Protein AF-A0A5K1C9B0-F1 (afdb_monomer_lite)

Secondary structure (DSSP, 8-state):
--SSSHHHHHHHHHHHTHHHHTT-EEEEEPPSS--HHHHHHHHHHHHHS--TT--SHHHHHHHHHHHHHTS--EEEEET-----TTHHHHHHHHTTS-TT-EEEE--S-HHHHHHHTSPP-PPPP-----

Sequence (130 aa):
QGGIGKTTLAKMVFNEVKEQFGNRRWWVCVSEKPNRMGLMKKIWKESVRELKGTTSLSDLCTRLRSKLSKSKFLLVLDDLCELDGWWGDLAAILLGGAKESKIFITNRKVEVSQAIGAKIHKLPQSLSMK

pLDDT: mean 86.56, std 11.29, range [39.69, 97.38]

InterPro domains:
  IPR002182 NB-ARC [PF00931] (2-123)
  IPR027417 P-loop containing nucleoside triphosphate hydrolase [G3DSA:3.40.50.300] (1-124)
  IPR027417 P-loop containing nucleoside triphosphate hydrolase [SSF52540] (2-119)

Structure (mmCIF, N/CA/C/O backbone):
data_AF-A0A5K1C9B0-F1
#
_entry.id   AF-A0A5K1C9B0-F1
#
loop_
_atom_site.group_PDB
_atom_site.id
_atom_site.type_symbol
_atom_site.label_atom_id
_atom_site.label_alt_id
_atom_site.label_comp_id
_atom_site.label_asym_id
_atom_site.label_entity_id
_atom_site.label_seq_id
_atom_site.pdbx_PDB_ins_code
_atom_site.Cartn_x
_atom_site.Cartn_y
_atom_site.Cartn_z
_atom_site.occupancy
_atom_site.B_iso_or_equiv
_atom_site.auth_seq_id
_atom_site.auth_comp_id
_atom_site.auth_asym_id
_atom_site.auth_atom_id
_atom_site.pdbx_PDB_model_num
ATOM 1 N N . GLN A 1 1 ? 4.243 -0.233 -19.863 1.00 65.00 1 GLN A N 1
ATOM 2 C CA . GLN A 1 1 ? 4.615 1.020 -20.575 1.00 65.00 1 GLN A CA 1
ATOM 3 C C . GLN A 1 1 ? 4.290 2.264 -19.742 1.00 65.00 1 GLN A C 1
ATOM 5 O O . GLN A 1 1 ? 3.293 2.258 -19.017 1.00 65.00 1 GLN A O 1
ATOM 10 N N . GLY A 1 2 ? 5.139 3.297 -19.793 1.00 78.12 2 GLY A N 1
ATOM 11 C CA . GLY A 1 2 ? 4.904 4.611 -19.165 1.00 78.12 2 GLY A CA 1
ATOM 12 C C . GLY A 1 2 ? 3.972 5.505 -19.998 1.00 78.12 2 GLY A C 1
ATOM 13 O O . GLY A 1 2 ? 3.587 5.120 -21.094 1.00 78.12 2 GLY A O 1
ATOM 14 N N . GLY A 1 3 ? 3.563 6.662 -19.474 1.00 81.62 3 GLY A N 1
ATOM 15 C CA . GLY A 1 3 ? 2.878 7.711 -20.256 1.00 81.62 3 GLY A CA 1
ATOM 16 C C . GLY A 1 3 ? 1.390 7.512 -20.587 1.00 81.62 3 GLY A C 1
ATOM 17 O O . GLY A 1 3 ? 0.711 8.482 -20.878 1.00 81.62 3 GLY A O 1
ATOM 18 N N . ILE A 1 4 ? 0.831 6.306 -20.456 1.00 87.38 4 ILE A N 1
ATOM 19 C CA . ILE A 1 4 ? -0.569 6.000 -20.845 1.00 87.38 4 ILE A CA 1
ATOM 20 C C . ILE A 1 4 ? -1.662 6.489 -19.860 1.00 87.38 4 ILE A C 1
ATOM 22 O O . ILE A 1 4 ? -2.782 5.992 -19.880 1.00 87.38 4 ILE A O 1
ATOM 26 N N . GLY A 1 5 ? -1.338 7.379 -18.916 1.00 91.25 5 GLY A N 1
ATOM 27 C CA . GLY A 1 5 ? -2.335 7.972 -18.006 1.00 91.25 5 GLY A CA 1
ATOM 28 C C . GLY A 1 5 ? -2.773 7.145 -16.782 1.00 91.25 5 GLY A C 1
ATOM 29 O O . GLY A 1 5 ? -3.723 7.533 -16.112 1.00 91.25 5 GLY A O 1
ATOM 30 N N . LYS A 1 6 ? -2.085 6.050 -16.415 1.00 93.38 6 LYS A N 1
ATOM 31 C CA . LYS A 1 6 ? -2.425 5.233 -15.218 1.00 93.38 6 LYS A CA 1
ATOM 32 C C . LYS A 1 6 ? -2.503 6.045 -13.921 1.00 93.38 6 LYS A C 1
ATOM 34 O O . LYS A 1 6 ? -3.486 5.951 -13.195 1.00 93.38 6 LYS A O 1
ATOM 39 N N . THR A 1 7 ? -1.476 6.849 -13.648 1.00 93.75 7 THR A N 1
ATOM 40 C CA . THR A 1 7 ? -1.425 7.729 -12.473 1.00 93.75 7 THR A CA 1
ATOM 41 C C . THR A 1 7 ? -2.532 8.780 -12.524 1.00 93.75 7 THR A C 1
ATOM 43 O O . THR A 1 7 ? -3.138 9.082 -11.500 1.00 93.75 7 THR A O 1
ATOM 46 N N . THR A 1 8 ? -2.853 9.302 -13.712 1.00 95.06 8 THR A N 1
ATOM 47 C CA . THR A 1 8 ? -3.968 10.239 -13.906 1.00 95.06 8 THR A CA 1
ATOM 48 C C . THR A 1 8 ? -5.302 9.591 -13.546 1.00 95.06 8 THR A C 1
ATOM 50 O O . THR A 1 8 ? -6.043 10.148 -12.741 1.00 95.06 8 THR A O 1
ATOM 53 N N . LEU A 1 9 ? -5.572 8.385 -14.052 1.00 94.88 9 LEU A N 1
ATOM 54 C CA . LEU A 1 9 ? -6.784 7.641 -13.715 1.00 94.88 9 LEU A CA 1
ATOM 55 C C . LEU A 1 9 ? -6.865 7.338 -12.214 1.00 94.88 9 LEU A C 1
ATOM 57 O O . LEU A 1 9 ? -7.902 7.551 -11.594 1.00 94.88 9 LEU A O 1
ATOM 61 N N . ALA A 1 10 ? -5.764 6.893 -11.606 1.00 95.81 10 ALA A N 1
ATOM 62 C CA . ALA A 1 10 ? -5.731 6.640 -10.171 1.00 95.81 10 ALA A CA 1
ATOM 63 C C . ALA A 1 10 ? -6.022 7.919 -9.361 1.00 95.81 10 ALA A C 1
ATOM 65 O O . ALA A 1 10 ? -6.768 7.853 -8.386 1.00 95.81 10 ALA A O 1
ATOM 66 N N . LYS A 1 11 ? -5.511 9.091 -9.777 1.00 97.12 11 LYS A N 1
ATOM 67 C CA . LYS A 1 11 ? -5.799 10.388 -9.131 1.00 97.12 11 LYS A CA 1
ATOM 68 C C . LYS A 1 11 ? -7.277 10.757 -9.237 1.00 97.12 11 LYS A C 1
ATOM 70 O O . LYS A 1 11 ? -7.845 11.229 -8.256 1.00 97.12 11 LYS A O 1
ATOM 75 N N . MET A 1 12 ? -7.892 10.523 -10.397 1.00 96.94 12 MET A N 1
ATOM 76 C CA . MET A 1 12 ? -9.329 10.732 -10.598 1.00 96.94 12 MET A CA 1
ATOM 77 C C . MET A 1 12 ? -10.139 9.866 -9.629 1.00 96.94 12 MET A C 1
ATOM 79 O O . MET A 1 12 ? -10.885 10.416 -8.823 1.00 96.94 12 MET A O 1
ATOM 83 N N . VAL A 1 13 ? -9.890 8.550 -9.611 1.00 95.62 13 VAL A N 1
ATOM 84 C CA . VAL A 1 13 ? -10.549 7.609 -8.685 1.00 95.62 13 VAL A CA 1
ATOM 85 C C . VAL A 1 13 ? -10.350 8.038 -7.237 1.00 95.62 13 VAL A C 1
ATOM 87 O O . VAL A 1 13 ? -11.306 8.082 -6.469 1.00 95.62 13 VAL A O 1
ATOM 90 N N . PHE A 1 14 ? -9.118 8.381 -6.854 1.00 97.06 14 PHE A N 1
ATOM 91 C CA . PHE A 1 14 ? -8.804 8.811 -5.498 1.00 97.06 14 PHE A CA 1
ATOM 92 C C . PHE A 1 14 ? -9.661 10.003 -5.079 1.00 97.06 14 PHE A C 1
ATOM 94 O O . PHE A 1 14 ? -10.192 9.991 -3.971 1.00 97.06 14 PHE A O 1
ATOM 101 N N . ASN A 1 15 ? -9.818 11.005 -5.946 1.00 97.25 15 ASN A N 1
ATOM 102 C CA . ASN A 1 15 ? -10.611 12.201 -5.669 1.00 97.25 15 ASN A CA 1
ATOM 103 C C . ASN A 1 15 ? -12.119 11.932 -5.660 1.00 97.25 15 ASN A C 1
ATOM 105 O O . ASN A 1 15 ? -12.804 12.419 -4.765 1.00 97.25 15 ASN A O 1
ATOM 109 N N . GLU A 1 16 ? -12.620 11.145 -6.607 1.00 97.38 16 GLU A N 1
ATOM 110 C CA . GLU A 1 16 ? -14.046 10.836 -6.752 1.00 97.38 16 GLU A CA 1
ATOM 111 C C . GLU A 1 16 ? -14.604 10.097 -5.529 1.00 97.38 16 GLU A C 1
ATOM 113 O O . GLU A 1 16 ? -15.688 10.396 -5.039 1.00 97.38 16 GLU A O 1
ATOM 118 N N . VAL A 1 17 ? -13.815 9.197 -4.939 1.00 96.88 17 VAL A N 1
ATOM 119 C CA . VAL A 1 17 ? -14.232 8.413 -3.766 1.00 96.88 17 VAL A CA 1
ATOM 120 C C . VAL A 1 17 ? -13.974 9.126 -2.430 1.00 96.88 17 VAL A C 1
ATOM 122 O O . VAL A 1 17 ? -13.970 8.493 -1.367 1.00 96.88 17 VAL A O 1
ATOM 125 N N . LYS A 1 18 ? -13.745 10.448 -2.449 1.00 96.62 18 LYS A N 1
ATOM 126 C CA . LYS A 1 18 ? -13.484 11.248 -1.243 1.00 96.62 18 LYS A CA 1
ATOM 127 C C . LYS A 1 18 ? -14.606 11.141 -0.219 1.00 96.62 18 LYS A C 1
ATOM 129 O O . LYS A 1 18 ? -14.302 10.884 0.941 1.00 96.62 18 LYS A O 1
ATOM 134 N N . GLU A 1 19 ? -15.861 11.254 -0.635 1.00 96.50 19 GLU A N 1
ATOM 135 C CA . GLU A 1 19 ? -17.009 11.132 0.275 1.00 96.50 19 GLU A CA 1
ATOM 136 C C . GLU A 1 19 ? -17.140 9.712 0.849 1.00 96.50 19 GLU A C 1
ATOM 138 O O . GLU A 1 19 ? -17.485 9.522 2.012 1.00 96.50 19 GLU A O 1
ATOM 143 N N . GLN A 1 20 ? -16.770 8.688 0.072 1.00 96.19 20 GLN A N 1
ATOM 144 C CA . GLN A 1 20 ? -16.889 7.293 0.497 1.00 96.19 20 GLN A CA 1
ATOM 145 C C . GLN A 1 20 ? -15.839 6.881 1.543 1.00 96.19 20 GLN A C 1
ATOM 147 O O . GLN A 1 20 ? -16.135 6.041 2.398 1.00 96.19 20 GLN A O 1
ATOM 152 N N . PHE A 1 21 ? -14.608 7.391 1.458 1.00 95.06 21 PHE A N 1
ATOM 153 C CA . PHE A 1 21 ? -13.483 6.965 2.310 1.00 95.06 21 PHE A CA 1
ATOM 154 C C . PHE A 1 21 ? -12.941 8.076 3.227 1.00 95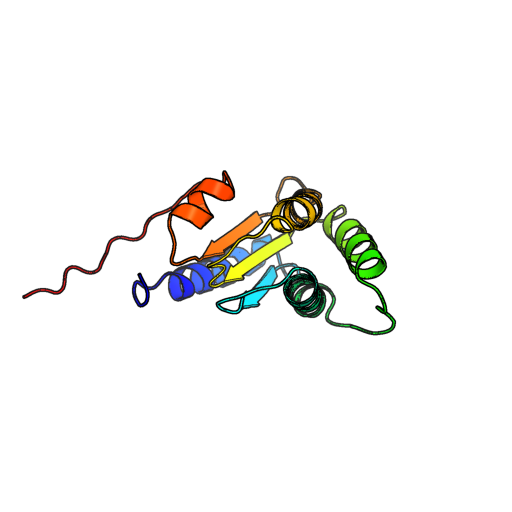.06 21 PHE A C 1
ATOM 156 O O . PHE A 1 21 ? -12.130 7.804 4.118 1.00 95.06 21 PHE A O 1
ATOM 163 N N . GLY A 1 22 ? -13.366 9.323 3.028 1.00 93.81 22 GLY A N 1
ATOM 164 C CA . GLY A 1 22 ? -12.969 10.482 3.821 1.00 93.81 22 GLY A CA 1
ATOM 165 C C . GLY A 1 22 ? -11.453 10.675 3.883 1.00 93.81 22 GLY A C 1
ATOM 166 O O . GLY A 1 22 ? -10.746 10.640 2.869 1.00 93.81 22 GLY A O 1
ATOM 167 N N . ASN A 1 23 ? -10.950 10.853 5.107 1.00 91.69 23 ASN A N 1
ATOM 168 C CA . ASN A 1 23 ? -9.525 11.035 5.412 1.00 91.69 23 ASN A CA 1
ATOM 169 C C . ASN A 1 23 ? -8.727 9.719 5.446 1.00 91.69 23 ASN A C 1
ATOM 171 O O . ASN A 1 23 ? -7.515 9.735 5.652 1.00 91.69 23 ASN A O 1
ATOM 175 N N . ARG A 1 24 ? -9.379 8.568 5.245 1.00 93.12 24 ARG A N 1
ATOM 176 C CA . ARG A 1 24 ? -8.728 7.251 5.167 1.00 93.12 24 ARG A CA 1
ATOM 177 C C . ARG A 1 24 ? -8.479 6.844 3.723 1.00 93.12 24 ARG A C 1
ATOM 179 O O . ARG A 1 24 ? -8.736 5.712 3.321 1.00 93.12 24 ARG A O 1
ATOM 186 N N . ARG A 1 25 ? -7.996 7.805 2.946 1.00 95.50 25 ARG A N 1
ATOM 187 C CA . ARG A 1 25 ? -7.471 7.607 1.601 1.00 95.50 25 ARG A CA 1
ATOM 188 C C . ARG A 1 25 ? -6.008 7.998 1.635 1.00 95.50 25 ARG A C 1
ATOM 190 O O . ARG A 1 25 ? -5.692 9.134 1.984 1.00 95.50 25 ARG A O 1
ATOM 197 N N . TRP A 1 26 ? -5.131 7.076 1.278 1.00 95.62 26 TRP A N 1
ATOM 198 C CA . TRP A 1 26 ? -3.690 7.291 1.342 1.00 95.62 26 TRP A CA 1
ATOM 199 C C . TRP A 1 26 ? -3.068 7.014 -0.012 1.00 95.62 26 TRP A C 1
ATOM 201 O O . TRP A 1 26 ? -3.411 6.027 -0.662 1.00 95.62 26 TRP A O 1
ATOM 211 N N . TRP A 1 27 ? -2.170 7.898 -0.436 1.00 97.12 27 TRP A N 1
ATOM 212 C CA . TRP A 1 27 ? -1.487 7.792 -1.715 1.00 97.12 27 TRP A CA 1
ATOM 213 C C . TRP A 1 27 ? 0.002 7.620 -1.487 1.00 97.12 27 TRP A C 1
ATOM 215 O O . TRP A 1 27 ? 0.672 8.529 -1.007 1.00 97.12 27 TRP A O 1
ATOM 225 N N . VAL A 1 28 ? 0.538 6.472 -1.879 1.00 95.69 28 VAL A N 1
ATOM 226 C CA . VAL A 1 28 ? 1.958 6.172 -1.750 1.00 95.69 28 VAL A CA 1
ATOM 227 C C . VAL A 1 28 ? 2.572 6.088 -3.135 1.00 95.69 28 VAL A C 1
ATOM 229 O O . VAL A 1 28 ? 2.277 5.172 -3.897 1.00 95.69 28 VAL A O 1
ATOM 232 N N . CYS A 1 29 ? 3.468 7.027 -3.435 1.00 93.94 29 CYS A N 1
ATOM 233 C CA . CYS A 1 29 ? 4.338 6.932 -4.601 1.00 93.94 29 CYS A CA 1
ATOM 234 C C . CYS A 1 29 ? 5.483 5.948 -4.310 1.00 93.94 29 CYS A C 1
ATOM 236 O O . CYS A 1 29 ? 6.307 6.150 -3.397 1.00 93.94 29 CYS A O 1
ATOM 238 N N . VAL A 1 30 ? 5.514 4.851 -5.058 1.00 90.50 30 VAL A N 1
ATOM 239 C CA . VAL A 1 30 ? 6.511 3.792 -4.935 1.00 90.50 30 VAL A CA 1
ATOM 240 C C . VAL A 1 30 ? 7.723 4.136 -5.809 1.00 90.50 30 VAL A C 1
ATOM 242 O O . VAL A 1 30 ? 7.607 4.808 -6.826 1.00 90.50 30 VAL A O 1
ATOM 245 N N . SER A 1 31 ? 8.923 3.766 -5.358 1.00 77.75 31 SER A N 1
ATOM 246 C CA . SER A 1 31 ? 10.139 3.883 -6.175 1.00 77.75 31 SER A CA 1
ATOM 247 C C . SER A 1 31 ? 10.247 2.693 -7.124 1.00 77.75 31 SER A C 1
ATOM 249 O O . SER A 1 31 ? 9.709 1.633 -6.820 1.00 77.75 31 SER A O 1
ATOM 251 N N . GLU A 1 32 ? 11.012 2.821 -8.211 1.00 68.69 32 GLU A N 1
ATOM 252 C CA . GLU A 1 32 ? 11.188 1.728 -9.186 1.00 68.69 32 GLU A CA 1
ATOM 253 C C . GLU A 1 32 ? 11.706 0.424 -8.553 1.00 68.69 32 GLU A C 1
ATOM 255 O O . GLU A 1 32 ? 11.367 -0.653 -9.030 1.00 68.69 32 GLU A O 1
ATOM 260 N N . LYS A 1 33 ? 12.454 0.533 -7.443 1.00 77.88 33 LYS A N 1
ATOM 261 C CA . LYS A 1 33 ? 12.943 -0.582 -6.618 1.00 77.88 33 LYS A CA 1
ATOM 262 C C . LYS A 1 33 ? 12.524 -0.397 -5.155 1.00 77.88 33 LYS A C 1
ATOM 264 O O . LYS A 1 33 ? 13.252 0.237 -4.381 1.00 77.88 33 LYS A O 1
ATOM 269 N N . PRO A 1 34 ? 11.315 -0.812 -4.757 1.00 80.44 34 PRO A N 1
ATOM 270 C CA . PRO A 1 34 ? 10.894 -0.735 -3.369 1.00 80.44 34 PRO A CA 1
ATOM 271 C C . PRO A 1 34 ? 11.553 -1.842 -2.544 1.00 80.44 34 PRO A C 1
ATOM 273 O O . PRO A 1 34 ? 11.675 -2.971 -2.991 1.00 80.44 34 PRO A O 1
ATOM 276 N N . ASN A 1 35 ? 11.905 -1.537 -1.295 1.00 86.56 35 ASN A N 1
ATOM 277 C CA . ASN A 1 35 ? 12.147 -2.567 -0.286 1.00 86.56 35 ASN A CA 1
ATOM 278 C C . ASN A 1 35 ? 11.048 -2.514 0.779 1.00 86.56 35 ASN A C 1
ATOM 280 O O . ASN A 1 35 ? 10.428 -1.464 0.994 1.00 86.56 35 ASN A O 1
ATOM 284 N N . ARG A 1 36 ? 10.843 -3.639 1.475 1.00 87.38 36 ARG A N 1
ATOM 285 C CA . ARG A 1 36 ? 9.806 -3.798 2.505 1.00 87.38 36 ARG A CA 1
ATOM 286 C C . ARG A 1 36 ? 9.778 -2.640 3.501 1.00 87.38 36 ARG A C 1
ATOM 288 O O . ARG A 1 36 ? 8.738 -2.017 3.693 1.00 87.38 36 ARG A O 1
ATOM 295 N N . MET A 1 37 ? 10.919 -2.330 4.118 1.00 87.19 37 MET A N 1
ATOM 296 C CA . MET A 1 37 ? 11.015 -1.294 5.151 1.00 87.19 37 MET A CA 1
ATOM 297 C C . MET A 1 37 ? 10.646 0.088 4.602 1.00 87.19 37 MET A C 1
ATOM 299 O O . MET A 1 37 ? 9.874 0.821 5.220 1.00 87.19 37 MET A O 1
ATOM 303 N N . GLY A 1 38 ? 11.184 0.449 3.437 1.00 88.38 38 GLY A N 1
ATOM 304 C CA . GLY A 1 38 ? 10.934 1.733 2.791 1.00 88.38 38 GLY A CA 1
ATOM 305 C C . GLY A 1 38 ? 9.465 1.911 2.425 1.00 88.38 38 GLY A C 1
ATOM 306 O O . GLY A 1 38 ? 8.877 2.948 2.737 1.00 88.38 38 GLY A O 1
ATOM 307 N N . LEU A 1 39 ? 8.846 0.890 1.827 1.00 91.00 39 LEU A N 1
ATOM 308 C CA . LEU A 1 39 ? 7.433 0.942 1.461 1.00 91.00 39 LEU A CA 1
ATOM 309 C C . LEU A 1 39 ? 6.531 1.015 2.699 1.00 91.00 39 LEU A C 1
ATOM 311 O O . LEU A 1 39 ? 5.629 1.849 2.746 1.00 91.00 39 LEU A O 1
ATOM 315 N N . MET A 1 40 ? 6.811 0.226 3.738 1.00 89.88 40 MET A N 1
ATOM 316 C CA . MET A 1 40 ? 6.048 0.290 4.986 1.00 89.88 40 MET A CA 1
ATOM 317 C C . MET A 1 40 ? 6.159 1.656 5.668 1.00 89.88 40 MET A C 1
ATOM 319 O O . MET A 1 40 ? 5.149 2.188 6.127 1.00 89.88 40 MET A O 1
ATOM 323 N N . LYS A 1 41 ? 7.354 2.262 5.701 1.00 88.69 41 LYS A N 1
ATOM 324 C CA . LYS A 1 41 ? 7.549 3.613 6.254 1.00 88.69 41 LYS A CA 1
ATOM 325 C C . LYS A 1 41 ? 6.765 4.662 5.468 1.00 88.69 41 LYS A C 1
ATOM 327 O O . LYS A 1 41 ? 6.174 5.550 6.079 1.00 88.69 41 LYS A O 1
ATOM 332 N N . LYS A 1 42 ? 6.720 4.549 4.136 1.00 91.12 42 LYS A N 1
ATOM 333 C CA . LYS A 1 42 ? 5.905 5.427 3.283 1.00 91.12 42 LYS A CA 1
ATOM 334 C C . LYS A 1 42 ? 4.411 5.262 3.570 1.00 91.12 42 LYS A C 1
ATOM 336 O O . LYS A 1 42 ? 3.747 6.254 3.841 1.00 91.12 42 LYS A O 1
ATOM 341 N N . ILE A 1 43 ? 3.896 4.028 3.592 1.00 92.00 43 ILE A N 1
ATOM 342 C CA . ILE A 1 43 ? 2.484 3.754 3.920 1.00 92.00 43 ILE A CA 1
ATOM 343 C C . ILE A 1 43 ? 2.135 4.318 5.297 1.00 92.00 43 ILE A C 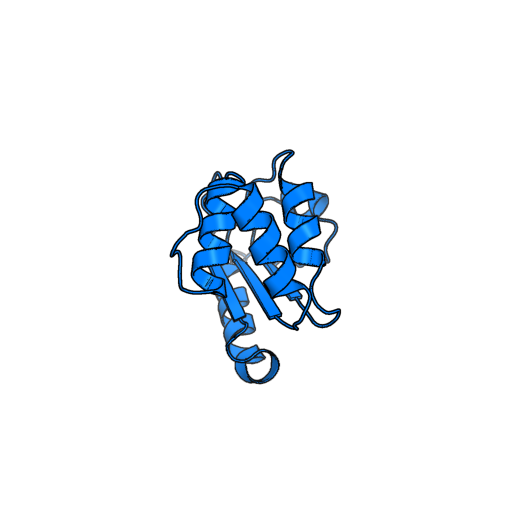1
ATOM 345 O O . ILE A 1 43 ? 1.103 4.963 5.465 1.00 92.00 43 ILE A O 1
ATOM 349 N N . TRP A 1 44 ? 3.001 4.117 6.285 1.00 88.75 44 TRP A N 1
ATOM 350 C CA . TRP A 1 44 ? 2.808 4.650 7.628 1.00 88.75 44 TRP A CA 1
ATOM 351 C C . TRP A 1 44 ? 2.761 6.178 7.655 1.00 88.75 44 TRP A C 1
ATOM 353 O O . TRP A 1 44 ? 1.847 6.757 8.244 1.00 88.75 44 TRP A O 1
ATOM 363 N N . LYS A 1 45 ? 3.711 6.838 6.982 1.00 88.88 45 LYS A N 1
ATOM 364 C CA . LYS A 1 45 ? 3.753 8.300 6.874 1.00 88.88 45 LYS A CA 1
ATOM 365 C C . LYS A 1 45 ? 2.447 8.851 6.300 1.00 88.88 45 LYS A C 1
ATOM 367 O O . LYS A 1 45 ? 1.905 9.796 6.860 1.00 88.88 45 LYS A O 1
ATOM 372 N N . GLU A 1 46 ? 1.920 8.236 5.247 1.00 90.94 46 GLU A N 1
ATOM 373 C CA . GLU A 1 46 ? 0.678 8.693 4.615 1.00 90.94 46 GLU A CA 1
ATOM 374 C C . GLU A 1 46 ? -0.575 8.350 5.436 1.00 90.94 46 GLU A C 1
ATOM 376 O O . GLU A 1 46 ? -1.530 9.126 5.454 1.00 90.94 46 GLU A O 1
ATOM 381 N N . SER A 1 47 ? -0.575 7.220 6.154 1.00 86.38 47 SER A N 1
ATOM 382 C CA . SER A 1 47 ? -1.763 6.722 6.867 1.00 86.38 47 SER A CA 1
ATOM 383 C C . SER A 1 47 ? -1.942 7.221 8.297 1.00 86.38 47 SER A C 1
ATOM 385 O O . SER A 1 47 ? -3.072 7.342 8.781 1.00 86.38 47 SER A O 1
ATOM 387 N N . VAL A 1 48 ? -0.839 7.503 8.988 1.00 75.69 48 VAL A N 1
ATOM 388 C CA . VAL A 1 48 ? -0.828 7.914 10.400 1.00 75.69 48 VAL A CA 1
ATOM 389 C C . VAL A 1 48 ? -0.339 9.350 10.557 1.00 75.69 48 VAL A C 1
ATOM 391 O O . VAL A 1 48 ? -0.761 10.024 11.489 1.00 75.69 48 VAL A O 1
ATOM 394 N N . ARG A 1 49 ? 0.504 9.838 9.634 1.00 69.25 49 ARG A N 1
ATOM 395 C CA . ARG A 1 49 ? 1.101 11.190 9.625 1.00 69.25 49 ARG A CA 1
ATOM 396 C C . ARG A 1 49 ? 1.987 11.536 10.830 1.00 69.25 49 ARG A C 1
ATOM 398 O O . ARG A 1 49 ? 2.564 12.615 10.850 1.00 69.25 49 ARG A O 1
ATOM 405 N N . GLU A 1 50 ? 2.212 10.599 11.753 1.00 64.25 50 GLU A N 1
ATOM 406 C CA . GLU A 1 50 ? 3.184 10.724 12.843 1.00 64.25 50 GLU A CA 1
ATOM 407 C C . GLU A 1 50 ? 4.119 9.509 12.903 1.00 64.25 50 GLU A C 1
ATOM 409 O O . GLU A 1 50 ? 3.690 8.369 13.068 1.00 64.25 50 GLU A O 1
ATOM 414 N N . LEU A 1 51 ? 5.427 9.751 12.780 1.00 61.59 51 LEU A N 1
ATOM 415 C CA . LEU A 1 51 ? 6.491 8.736 12.860 1.00 61.59 51 LEU A CA 1
ATOM 416 C C . LEU A 1 51 ? 7.174 8.694 14.236 1.00 61.59 51 LEU A C 1
ATOM 418 O O . LEU A 1 51 ? 8.273 8.156 14.363 1.00 61.59 51 LEU A O 1
ATOM 422 N N . LYS A 1 52 ? 6.560 9.258 15.284 1.00 65.25 52 LYS A N 1
ATOM 423 C CA . LYS A 1 52 ? 7.179 9.261 16.615 1.00 65.25 52 LYS A CA 1
ATOM 424 C C . LYS A 1 52 ? 7.209 7.838 17.193 1.00 65.25 52 LYS A C 1
ATOM 426 O O . LYS A 1 52 ? 6.189 7.156 17.293 1.00 65.25 52 LYS A O 1
ATOM 431 N N . GLY A 1 53 ? 8.411 7.377 17.542 1.00 63.81 53 GLY A N 1
ATOM 432 C CA . GLY A 1 53 ? 8.626 6.133 18.285 1.00 63.81 53 GLY A CA 1
ATOM 433 C C . GLY A 1 53 ? 8.406 4.834 17.505 1.00 63.81 53 GLY A C 1
ATOM 434 O O . GLY A 1 53 ? 7.999 3.849 18.114 1.00 63.81 53 GLY A O 1
ATOM 435 N N . THR A 1 54 ? 8.620 4.812 16.182 1.00 64.94 54 THR A N 1
ATOM 436 C CA . THR A 1 54 ? 8.701 3.543 15.429 1.00 64.94 54 THR A CA 1
ATOM 437 C C . THR A 1 54 ? 10.161 3.228 15.122 1.00 64.94 54 THR A C 1
ATOM 439 O O . THR A 1 54 ? 10.773 3.901 14.296 1.00 64.94 54 THR A O 1
ATOM 442 N N . THR A 1 55 ? 10.724 2.235 15.807 1.00 69.12 55 THR A N 1
ATOM 443 C CA . THR A 1 55 ? 12.163 1.920 15.776 1.00 69.12 55 THR A CA 1
ATOM 444 C C . THR A 1 55 ? 12.480 0.658 14.973 1.00 69.12 55 THR A C 1
ATOM 446 O O . THR A 1 55 ? 13.556 0.585 14.383 1.00 69.12 55 THR A O 1
ATOM 449 N N . SER A 1 56 ? 11.545 -0.296 14.861 1.00 86.00 56 SER A N 1
ATOM 450 C CA . SER A 1 56 ? 11.757 -1.564 14.147 1.00 86.00 56 SER A CA 1
ATOM 451 C C . SER A 1 56 ? 10.699 -1.872 13.074 1.00 86.00 56 SER A C 1
ATOM 453 O O . SER A 1 56 ? 9.596 -1.322 13.057 1.00 86.00 56 SER A O 1
ATOM 455 N N . LEU A 1 57 ? 11.036 -2.798 12.165 1.00 84.50 57 LEU A N 1
ATOM 456 C CA . LEU A 1 57 ? 10.110 -3.316 11.149 1.00 84.50 57 LEU A CA 1
ATOM 457 C C . LEU A 1 57 ? 8.916 -4.041 11.783 1.00 84.50 57 LEU A C 1
ATOM 459 O O . LEU A 1 57 ? 7.796 -3.927 11.290 1.00 84.50 57 LEU A O 1
ATOM 463 N N . SER A 1 58 ? 9.165 -4.787 12.862 1.00 87.94 58 SER A N 1
ATOM 464 C CA . SER A 1 58 ? 8.141 -5.550 13.578 1.00 87.94 58 SER A CA 1
ATOM 465 C C . SER A 1 58 ? 7.106 -4.621 14.211 1.00 87.94 58 SER A C 1
ATOM 467 O O . SER A 1 58 ? 5.899 -4.814 14.035 1.00 87.94 58 SER A O 1
ATOM 469 N N . ASP A 1 59 ? 7.568 -3.542 14.848 1.00 86.69 59 ASP A N 1
ATOM 470 C CA . ASP A 1 59 ? 6.684 -2.531 15.435 1.00 86.69 59 ASP A CA 1
ATOM 471 C C . ASP A 1 59 ? 5.833 -1.860 14.361 1.00 86.69 59 ASP A C 1
ATOM 473 O O . ASP A 1 59 ? 4.622 -1.696 14.524 1.00 86.69 59 ASP A O 1
ATOM 477 N N . LEU A 1 60 ? 6.450 -1.529 13.224 1.00 87.88 60 LEU A N 1
ATOM 478 C CA . LEU A 1 60 ? 5.762 -0.947 12.079 1.00 87.88 60 LEU A CA 1
ATOM 479 C C . LEU A 1 60 ? 4.687 -1.896 11.523 1.00 87.88 60 LEU A C 1
ATOM 481 O O . LEU A 1 60 ? 3.570 -1.458 11.251 1.00 87.88 60 LEU A O 1
ATOM 485 N N . CYS A 1 61 ? 4.988 -3.196 11.406 1.00 88.50 61 CYS A N 1
ATOM 486 C CA . CYS A 1 61 ? 4.026 -4.217 10.978 1.00 88.50 61 CYS A CA 1
ATOM 487 C C . CYS A 1 61 ? 2.841 -4.313 11.941 1.00 88.50 61 CYS A C 1
ATOM 489 O O . CYS A 1 61 ? 1.688 -4.261 11.513 1.00 88.50 61 CYS A O 1
ATOM 491 N N . THR A 1 62 ? 3.122 -4.424 13.239 1.00 89.38 62 THR A N 1
ATOM 492 C CA . THR A 1 62 ? 2.111 -4.586 14.290 1.00 89.38 62 THR A CA 1
ATOM 493 C C . THR A 1 62 ? 1.182 -3.381 14.356 1.00 89.38 62 THR A C 1
ATOM 495 O O . THR A 1 62 ? -0.044 -3.526 14.355 1.00 89.38 62 THR A O 1
ATOM 498 N N . ARG A 1 63 ? 1.748 -2.171 14.351 1.00 86.81 63 ARG A N 1
ATOM 499 C CA . ARG A 1 63 ? 0.961 -0.939 14.410 1.00 86.81 63 ARG A CA 1
ATOM 500 C C . ARG A 1 63 ? 0.133 -0.734 13.148 1.00 86.81 63 ARG A C 1
ATOM 502 O O . ARG A 1 63 ? -1.041 -0.381 13.255 1.00 86.81 63 ARG A O 1
ATOM 509 N N . LEU A 1 64 ? 0.710 -0.977 11.968 1.00 88.94 64 LEU A N 1
ATOM 510 C CA . LEU A 1 64 ? -0.023 -0.850 10.712 1.00 88.94 64 LEU A CA 1
ATOM 511 C C . LEU A 1 64 ? -1.181 -1.854 10.670 1.00 88.94 64 LEU A C 1
ATOM 513 O O . LEU A 1 64 ? -2.314 -1.453 10.429 1.00 88.94 64 LEU A O 1
ATOM 517 N N . ARG A 1 65 ? -0.942 -3.122 11.026 1.00 90.75 65 ARG A N 1
ATOM 518 C CA . ARG A 1 65 ? -1.995 -4.146 11.117 1.00 90.75 65 ARG A CA 1
ATOM 519 C C . ARG A 1 65 ? -3.137 -3.714 12.038 1.00 90.75 65 ARG A C 1
ATOM 521 O O . ARG A 1 65 ? -4.290 -3.767 11.630 1.00 90.75 65 ARG A O 1
ATOM 528 N N . SER A 1 66 ? -2.823 -3.230 13.241 1.00 88.19 66 SER A N 1
ATOM 529 C CA . SER A 1 66 ? -3.822 -2.743 14.209 1.00 88.19 66 SER A CA 1
ATOM 530 C C . SER A 1 66 ? -4.626 -1.541 13.691 1.00 88.19 66 SER A C 1
ATOM 532 O O . SER A 1 66 ? -5.823 -1.420 13.956 1.00 88.19 66 SER A O 1
ATOM 534 N N . LYS A 1 67 ? -3.984 -0.647 12.928 1.00 85.25 67 LYS A N 1
ATOM 535 C CA . LYS A 1 67 ? -4.640 0.521 12.326 1.00 85.25 67 LYS A CA 1
ATOM 536 C C . LYS A 1 67 ? -5.589 0.125 11.197 1.00 85.25 67 LYS A C 1
ATOM 538 O O . LYS A 1 67 ? -6.684 0.680 11.110 1.00 85.25 67 LYS A O 1
ATOM 543 N N . LEU A 1 68 ? -5.159 -0.797 10.336 1.00 88.62 68 LEU A N 1
ATOM 544 C CA . LEU A 1 68 ? -5.919 -1.226 9.165 1.00 88.62 68 LEU A CA 1
ATOM 545 C C . LEU A 1 68 ? -7.098 -2.126 9.550 1.00 88.62 68 LEU A C 1
ATOM 547 O O . LEU A 1 68 ? -8.184 -1.954 9.002 1.00 88.62 68 LEU A O 1
ATOM 551 N N . SER A 1 69 ? -6.926 -3.025 10.524 1.00 85.56 69 SER A N 1
ATOM 552 C CA . SER A 1 69 ? -7.924 -4.056 10.849 1.00 85.56 69 SER A CA 1
ATOM 553 C C . SER A 1 69 ? -9.253 -3.540 11.382 1.00 85.56 69 SER A C 1
ATOM 555 O O . SER A 1 69 ? -10.264 -4.230 11.320 1.00 85.56 69 SER A O 1
ATOM 557 N N . LYS A 1 70 ? -9.285 -2.307 11.882 1.00 77.56 70 LYS A N 1
ATOM 558 C CA . LYS A 1 70 ? -10.471 -1.744 12.536 1.00 77.56 70 LYS A CA 1
ATOM 559 C C . LYS A 1 70 ? -11.336 -0.911 11.601 1.00 77.56 70 LYS A C 1
ATOM 561 O O . LYS A 1 70 ? -12.219 -0.197 12.074 1.00 77.56 70 LYS A O 1
ATOM 566 N N . SER A 1 71 ? -10.996 -0.809 10.314 1.00 84.19 71 SER A N 1
ATOM 567 C CA . SER A 1 71 ? -11.446 0.334 9.523 1.00 84.19 71 SER A CA 1
ATOM 568 C C . SER A 1 71 ? -11.402 0.127 8.015 1.00 84.19 71 SER A C 1
ATOM 570 O O . SER A 1 71 ? -10.452 -0.420 7.465 1.00 84.19 71 SER A O 1
ATOM 572 N N . LYS A 1 72 ? -12.421 0.666 7.345 1.00 94.12 72 LYS A N 1
ATOM 573 C CA . LYS A 1 72 ? -12.454 0.856 5.895 1.00 94.12 72 LYS A CA 1
ATOM 574 C C . LYS A 1 72 ? -11.455 1.943 5.476 1.00 94.12 72 LYS A C 1
ATOM 576 O O . LYS A 1 72 ? -11.420 3.014 6.090 1.00 94.12 72 LYS A O 1
ATOM 581 N N . PHE A 1 73 ? -10.680 1.681 4.426 1.00 94.94 73 PHE A N 1
ATOM 582 C CA . PHE A 1 73 ? -9.732 2.629 3.832 1.00 94.94 73 PHE A CA 1
ATOM 583 C C . PHE A 1 73 ? -9.561 2.414 2.320 1.00 94.94 73 PHE A C 1
ATOM 585 O O . PHE A 1 73 ? -9.885 1.355 1.785 1.00 94.94 73 PHE A O 1
ATOM 592 N N . LEU A 1 74 ? -9.001 3.414 1.644 1.00 96.62 74 LEU A N 1
ATOM 593 C CA . LEU A 1 74 ? -8.428 3.286 0.307 1.00 96.62 74 LEU A CA 1
ATOM 594 C C . LEU A 1 74 ? -6.917 3.505 0.391 1.00 96.62 74 LEU A C 1
ATOM 596 O O . LEU A 1 74 ? -6.467 4.528 0.906 1.00 96.62 74 LEU A O 1
ATOM 600 N N . LEU A 1 75 ? -6.136 2.582 -0.158 1.00 96.38 75 LEU A N 1
ATOM 601 C CA . LEU A 1 75 ? -4.694 2.743 -0.328 1.00 96.38 75 LEU A CA 1
ATOM 602 C C . LEU A 1 75 ? -4.347 2.703 -1.813 1.00 96.38 75 LEU A C 1
ATOM 604 O O . LEU A 1 75 ? -4.606 1.705 -2.479 1.00 96.38 75 LEU A O 1
ATOM 608 N N . VAL A 1 76 ? -3.732 3.765 -2.322 1.00 97.38 76 VAL A N 1
ATOM 609 C CA . VAL A 1 76 ? -3.146 3.787 -3.663 1.00 97.38 76 VAL A CA 1
ATOM 610 C C . VAL A 1 76 ? -1.649 3.516 -3.550 1.00 97.38 76 VAL A C 1
ATOM 612 O O . VAL A 1 76 ? -0.942 4.252 -2.863 1.00 97.38 76 VAL A O 1
ATOM 615 N N . LEU A 1 77 ? -1.172 2.469 -4.222 1.00 95.62 77 LEU A N 1
ATOM 616 C CA . LEU A 1 77 ? 0.248 2.195 -4.438 1.00 95.62 77 LEU A CA 1
ATOM 617 C C . LEU A 1 77 ? 0.572 2.545 -5.892 1.00 95.62 77 LEU A C 1
ATOM 619 O O . LEU A 1 77 ? 0.298 1.767 -6.808 1.00 95.62 77 LEU A O 1
ATOM 623 N N . ASP A 1 78 ? 1.090 3.751 -6.096 1.00 95.38 78 ASP A N 1
ATOM 624 C CA . ASP A 1 78 ? 1.371 4.282 -7.426 1.00 95.38 78 ASP A CA 1
ATOM 625 C C . ASP A 1 78 ? 2.778 3.877 -7.886 1.00 95.38 78 ASP A C 1
ATOM 627 O O . ASP A 1 78 ? 3.751 4.071 -7.158 1.00 95.38 78 ASP A O 1
ATOM 631 N N . ASP A 1 79 ? 2.863 3.317 -9.091 1.00 92.12 79 ASP A N 1
ATOM 632 C CA . ASP A 1 79 ? 4.070 2.833 -9.772 1.00 92.12 79 ASP A CA 1
ATOM 633 C C . ASP A 1 79 ? 4.820 1.690 -9.055 1.00 9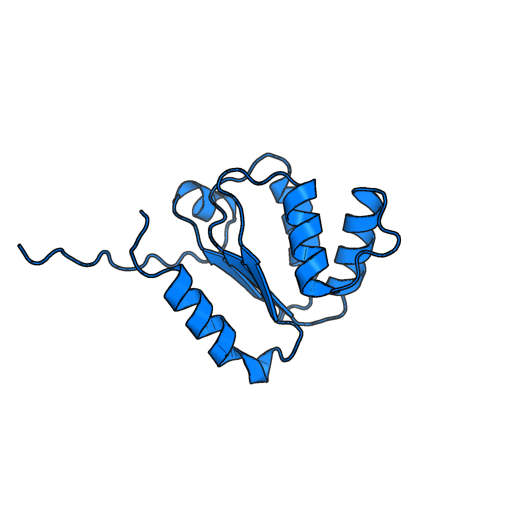2.12 79 ASP A C 1
ATOM 635 O O . ASP A 1 79 ? 6.046 1.589 -9.106 1.00 92.12 79 ASP A O 1
ATOM 639 N N . LEU A 1 80 ? 4.085 0.767 -8.422 1.00 91.81 80 LEU A N 1
ATOM 640 C CA . LEU A 1 80 ? 4.649 -0.452 -7.830 1.00 91.81 80 LEU A CA 1
ATOM 641 C C . LEU A 1 80 ? 5.102 -1.412 -8.940 1.00 91.81 80 LEU A C 1
ATOM 643 O O . LEU A 1 80 ? 4.309 -2.197 -9.449 1.00 91.81 80 LEU A O 1
ATOM 647 N N . CYS A 1 81 ? 6.366 -1.332 -9.348 1.00 87.31 81 CYS A N 1
ATOM 648 C CA . CYS A 1 81 ? 6.876 -2.070 -10.509 1.00 87.31 81 CYS A CA 1
ATOM 649 C C . CYS A 1 81 ? 7.689 -3.325 -10.177 1.00 87.31 81 CYS A C 1
ATOM 651 O O . CYS A 1 81 ? 8.066 -4.043 -11.104 1.00 87.31 81 CYS A O 1
ATOM 653 N N . GLU A 1 82 ? 7.959 -3.603 -8.904 1.00 87.25 82 GLU A N 1
ATOM 654 C CA . GLU A 1 82 ? 8.715 -4.779 -8.467 1.00 87.25 82 GLU A CA 1
ATOM 655 C C . GLU A 1 82 ? 8.128 -5.326 -7.170 1.00 87.25 82 GLU A C 1
ATOM 657 O O . GLU A 1 82 ? 7.736 -4.568 -6.280 1.00 87.25 82 GLU A O 1
ATOM 662 N N . LEU A 1 83 ? 8.052 -6.653 -7.103 1.00 85.75 83 LEU A N 1
ATOM 663 C CA . LEU A 1 83 ? 7.629 -7.416 -5.941 1.00 85.75 83 LEU A CA 1
ATOM 664 C C . LEU A 1 83 ? 8.717 -8.447 -5.670 1.00 85.75 83 LEU A C 1
ATOM 666 O O . LEU A 1 83 ? 9.012 -9.249 -6.552 1.00 85.75 83 LEU A O 1
ATOM 670 N N . ASP A 1 84 ? 9.272 -8.451 -4.462 1.00 83.25 84 ASP A N 1
ATOM 671 C CA . ASP A 1 84 ? 10.163 -9.529 -4.027 1.00 83.25 84 ASP A CA 1
ATOM 672 C C . ASP A 1 84 ? 9.440 -10.457 -3.040 1.00 83.25 84 ASP A C 1
ATOM 674 O O . ASP A 1 84 ? 8.262 -10.271 -2.720 1.00 83.25 84 ASP A O 1
ATOM 678 N N . GLY A 1 85 ? 10.176 -11.415 -2.467 1.00 84.94 85 GLY A N 1
ATOM 679 C CA . GLY A 1 85 ? 9.667 -12.356 -1.461 1.00 84.94 85 GLY A CA 1
ATOM 680 C C . GLY A 1 85 ? 9.043 -11.708 -0.216 1.00 84.94 85 GLY A C 1
ATOM 681 O O . GLY A 1 85 ? 8.311 -12.366 0.514 1.00 84.94 85 GLY A O 1
ATOM 682 N N . TRP A 1 86 ? 9.261 -10.410 0.021 1.00 87.31 86 TRP A N 1
ATOM 683 C CA . TRP A 1 86 ? 8.621 -9.678 1.116 1.00 87.31 86 TRP A CA 1
ATOM 684 C C . TRP A 1 86 ? 7.182 -9.224 0.825 1.00 87.31 86 TRP A C 1
ATOM 686 O O . TRP A 1 86 ? 6.488 -8.803 1.755 1.00 87.31 86 TRP A O 1
ATOM 696 N N . TRP A 1 87 ? 6.723 -9.261 -0.433 1.00 89.56 87 TRP A N 1
ATOM 697 C CA . TRP A 1 87 ? 5.392 -8.768 -0.800 1.00 89.56 87 TRP A CA 1
ATOM 698 C C . TRP A 1 87 ? 4.275 -9.524 -0.081 1.00 89.56 87 TRP A C 1
ATOM 700 O O . TRP A 1 87 ? 3.335 -8.886 0.384 1.00 89.56 87 TRP A O 1
ATOM 710 N N . GLY A 1 88 ? 4.397 -10.848 0.070 1.00 89.94 88 GLY A N 1
ATOM 711 C CA . GLY A 1 88 ? 3.395 -11.673 0.754 1.00 89.94 88 GLY A CA 1
ATOM 712 C C . GLY A 1 88 ? 3.116 -11.194 2.181 1.00 89.94 88 GLY A C 1
ATOM 713 O O . GLY A 1 88 ? 1.962 -10.985 2.555 1.00 89.94 88 GLY A O 1
ATOM 714 N N . ASP A 1 89 ? 4.173 -10.904 2.940 1.00 88.06 89 ASP A N 1
ATOM 715 C CA . ASP A 1 89 ? 4.060 -10.382 4.304 1.00 88.06 89 ASP A CA 1
ATOM 716 C C . ASP A 1 8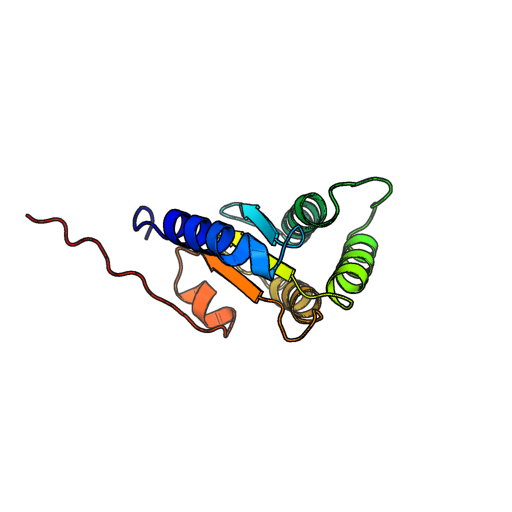9 ? 3.376 -9.012 4.354 1.00 88.06 89 ASP A C 1
ATOM 718 O O . ASP A 1 89 ? 2.572 -8.738 5.250 1.00 88.06 89 ASP A O 1
ATOM 722 N N . LEU A 1 90 ? 3.695 -8.126 3.402 1.00 89.44 90 LEU A N 1
ATOM 723 C CA . LEU A 1 90 ? 3.050 -6.819 3.322 1.00 89.44 90 LEU A CA 1
ATOM 724 C C . LEU A 1 90 ? 1.578 -6.962 2.920 1.00 89.44 90 LEU A C 1
ATOM 726 O O . LEU A 1 90 ? 0.714 -6.348 3.545 1.00 89.44 90 LEU A O 1
ATOM 730 N N . ALA A 1 91 ? 1.285 -7.788 1.917 1.00 89.88 91 ALA A N 1
ATOM 731 C CA . ALA A 1 91 ? -0.066 -8.055 1.448 1.00 89.88 91 ALA A CA 1
ATOM 732 C C . ALA A 1 91 ? -0.940 -8.609 2.579 1.00 89.88 91 ALA A C 1
ATOM 734 O O . ALA A 1 91 ? -2.045 -8.115 2.775 1.00 89.88 91 ALA A O 1
ATOM 735 N N . ALA A 1 92 ? -0.425 -9.531 3.398 1.00 90.88 92 ALA A N 1
ATOM 736 C CA . ALA A 1 92 ? -1.138 -10.062 4.560 1.00 90.88 92 ALA A CA 1
ATOM 737 C C . ALA A 1 92 ? -1.527 -8.972 5.577 1.00 90.88 92 ALA A C 1
ATOM 739 O O . ALA A 1 92 ? -2.588 -9.038 6.195 1.00 90.88 92 ALA A O 1
ATOM 740 N N . ILE A 1 93 ? -0.696 -7.938 5.747 1.00 90.69 93 ILE A N 1
ATOM 741 C CA . ILE A 1 93 ? -1.022 -6.788 6.603 1.00 90.69 93 ILE A CA 1
ATOM 742 C C . ILE A 1 93 ? -2.108 -5.922 5.958 1.00 90.69 93 ILE A C 1
ATOM 744 O O . ILE A 1 93 ? -3.056 -5.531 6.637 1.00 90.69 93 ILE A O 1
ATOM 748 N N . LEU A 1 94 ? -1.979 -5.622 4.662 1.00 89.62 94 LEU A N 1
ATOM 749 C CA . LEU A 1 94 ? -2.911 -4.747 3.945 1.00 89.62 94 LEU A CA 1
ATOM 750 C C . LEU A 1 94 ? -4.300 -5.378 3.772 1.00 89.62 94 LEU A C 1
ATOM 752 O O . LEU A 1 94 ? -5.311 -4.689 3.899 1.00 89.62 94 LEU A O 1
ATOM 756 N N . LEU A 1 95 ? -4.354 -6.687 3.526 1.00 89.44 95 LEU A N 1
ATOM 757 C CA . LEU A 1 95 ? -5.588 -7.461 3.376 1.00 89.44 95 LEU A CA 1
ATOM 758 C C . LEU A 1 95 ? -6.309 -7.713 4.706 1.00 89.44 95 LEU A C 1
ATOM 760 O O . LEU A 1 95 ? -7.460 -8.130 4.697 1.00 89.44 95 LEU A O 1
ATOM 764 N N . GLY A 1 96 ? -5.674 -7.410 5.841 1.00 89.31 96 GLY A N 1
ATOM 765 C CA . GLY A 1 96 ? -6.308 -7.476 7.157 1.00 89.31 96 GLY A CA 1
ATOM 766 C C . GLY A 1 96 ? -7.313 -6.354 7.435 1.00 89.31 96 GLY A C 1
ATOM 767 O O . GLY A 1 96 ? -7.846 -6.307 8.537 1.00 89.31 96 GLY A O 1
ATOM 768 N N . GLY A 1 97 ? -7.536 -5.430 6.492 1.00 90.75 97 GLY A N 1
ATOM 769 C CA . GLY A 1 97 ? -8.516 -4.350 6.613 1.00 90.75 97 GLY A CA 1
ATOM 770 C C . GLY A 1 97 ? -9.978 -4.806 6.594 1.00 90.75 97 GLY A C 1
ATOM 771 O O . GLY A 1 97 ? -10.282 -5.959 6.305 1.00 90.75 97 GLY A O 1
ATOM 772 N N . ALA A 1 98 ? -10.903 -3.872 6.849 1.00 92.25 98 ALA A N 1
ATOM 773 C CA . ALA A 1 98 ? -12.335 -4.135 6.667 1.00 92.25 98 ALA A CA 1
ATOM 774 C C . ALA A 1 98 ? -12.652 -4.562 5.217 1.00 92.25 98 ALA A C 1
ATOM 776 O O . ALA A 1 98 ? -11.961 -4.156 4.282 1.00 92.25 98 ALA A O 1
ATOM 777 N N . LYS A 1 99 ? -13.723 -5.339 5.010 1.00 91.31 99 LYS A N 1
ATOM 778 C CA . LYS A 1 99 ? -14.112 -5.903 3.698 1.00 91.31 99 LYS A CA 1
ATOM 779 C C . LYS A 1 99 ? -14.288 -4.838 2.605 1.00 91.31 99 LYS A C 1
ATOM 781 O O . LYS A 1 99 ? -14.059 -5.087 1.422 1.00 91.31 99 LYS A O 1
ATOM 786 N N . GLU A 1 100 ? -14.712 -3.645 2.994 1.00 93.56 100 GLU A N 1
ATOM 787 C CA . GLU A 1 100 ? -14.946 -2.497 2.125 1.00 93.56 100 GLU A CA 1
ATOM 788 C C . GLU A 1 100 ? -13.658 -1.756 1.755 1.00 93.56 100 GLU A C 1
ATOM 790 O O . GLU A 1 100 ? -13.694 -0.871 0.895 1.00 93.56 100 GLU A O 1
ATOM 795 N N . SER A 1 101 ? -12.532 -2.090 2.389 1.00 95.12 101 SER A N 1
ATOM 796 C CA . SER A 1 101 ? -11.237 -1.509 2.066 1.00 95.12 101 SER A CA 1
ATOM 797 C C . SER A 1 101 ? -10.811 -1.873 0.652 1.00 95.12 101 SER A C 1
ATOM 799 O O . SER A 1 101 ? -11.078 -2.966 0.147 1.00 95.12 101 SER A O 1
ATOM 801 N N . LYS A 1 102 ? -10.141 -0.931 -0.009 1.00 95.19 102 LYS A N 1
ATOM 802 C CA . LYS A 1 102 ? -9.667 -1.079 -1.384 1.00 95.19 102 LYS A CA 1
ATOM 803 C C . LYS A 1 102 ? -8.189 -0.737 -1.464 1.00 95.19 102 LYS A C 1
ATOM 805 O O . LYS A 1 102 ? -7.727 0.229 -0.861 1.00 95.19 102 LYS A O 1
ATOM 810 N N . ILE A 1 103 ? -7.461 -1.520 -2.249 1.00 94.88 103 ILE A N 1
ATOM 811 C CA . ILE A 1 103 ? -6.077 -1.238 -2.613 1.00 94.88 103 ILE A CA 1
ATOM 812 C C . ILE A 1 103 ? -6.064 -1.055 -4.126 1.00 94.88 103 ILE A C 1
ATOM 814 O O . ILE A 1 103 ? -6.470 -1.953 -4.861 1.00 94.88 103 ILE A O 1
ATOM 818 N N . PHE A 1 104 ? -5.647 0.119 -4.583 1.00 95.62 104 PHE A N 1
ATOM 819 C CA . PHE A 1 104 ? -5.507 0.439 -5.997 1.00 95.62 104 PHE A CA 1
ATOM 820 C C . PHE A 1 104 ? -4.023 0.482 -6.333 1.00 95.62 104 PHE A C 1
ATOM 822 O O . PHE A 1 104 ? -3.265 1.214 -5.702 1.00 95.62 104 PHE A O 1
ATOM 829 N N . ILE A 1 105 ? -3.598 -0.294 -7.322 1.00 94.56 105 ILE A N 1
ATOM 830 C CA . ILE A 1 105 ? -2.186 -0.408 -7.685 1.00 94.56 105 ILE A CA 1
ATOM 831 C C . ILE A 1 105 ? -2.033 0.012 -9.139 1.00 94.56 105 ILE A C 1
ATOM 833 O O . ILE A 1 105 ? -2.707 -0.529 -10.016 1.00 94.56 105 ILE A O 1
ATOM 837 N N . THR A 1 106 ? -1.136 0.957 -9.406 1.00 94.19 106 THR A N 1
ATOM 838 C CA . THR A 1 106 ? -0.657 1.220 -10.767 1.00 94.19 106 THR A CA 1
ATOM 839 C C . THR A 1 106 ? 0.733 0.608 -10.913 1.00 94.19 106 THR A C 1
ATOM 841 O O . THR A 1 106 ? 1.555 0.653 -10.001 1.00 94.19 106 THR A O 1
ATOM 844 N N . ASN A 1 107 ? 1.000 -0.009 -12.060 1.00 92.00 107 ASN A N 1
ATOM 845 C CA . ASN A 1 107 ? 2.301 -0.597 -12.367 1.00 92.00 107 ASN A CA 1
ATOM 846 C C . ASN A 1 107 ? 2.552 -0.565 -13.877 1.00 92.00 107 ASN A C 1
ATOM 848 O O . ASN A 1 107 ? 1.633 -0.361 -14.678 1.00 92.00 107 ASN A O 1
ATOM 852 N N . ARG A 1 108 ? 3.811 -0.750 -14.281 1.00 89.44 108 ARG A N 1
ATOM 853 C CA . ARG A 1 108 ? 4.216 -0.802 -15.695 1.00 89.44 108 ARG A CA 1
ATOM 854 C C . ARG A 1 108 ? 4.440 -2.224 -16.219 1.00 89.44 108 ARG A C 1
ATOM 856 O O . ARG A 1 108 ? 4.577 -2.347 -17.440 1.00 89.44 108 ARG A O 1
ATOM 863 N N . LYS A 1 109 ? 4.466 -3.227 -15.332 1.00 88.62 109 LYS A N 1
ATOM 864 C CA . LYS A 1 109 ? 4.879 -4.617 -15.576 1.00 88.62 109 LYS A CA 1
ATOM 865 C C . LYS A 1 109 ? 3.701 -5.576 -15.358 1.00 88.62 109 LYS A C 1
ATOM 867 O O . LYS A 1 109 ? 3.132 -5.636 -14.269 1.00 88.62 109 LYS A O 1
ATOM 872 N N . VAL A 1 110 ? 3.315 -6.322 -16.392 1.00 86.25 110 VAL A N 1
ATOM 873 C CA . VAL A 1 110 ? 2.175 -7.260 -16.322 1.00 86.25 110 VAL A CA 1
ATOM 874 C C . VAL A 1 110 ? 2.423 -8.360 -15.291 1.00 86.25 110 VAL A C 1
ATOM 876 O O . VAL A 1 110 ? 1.489 -8.776 -14.611 1.00 86.25 110 VAL A O 1
ATOM 879 N N . GLU A 1 111 ? 3.677 -8.756 -15.119 1.00 88.50 111 GLU A N 1
ATOM 880 C CA . GLU A 1 111 ? 4.151 -9.782 -14.194 1.00 88.50 111 GLU A CA 1
ATOM 88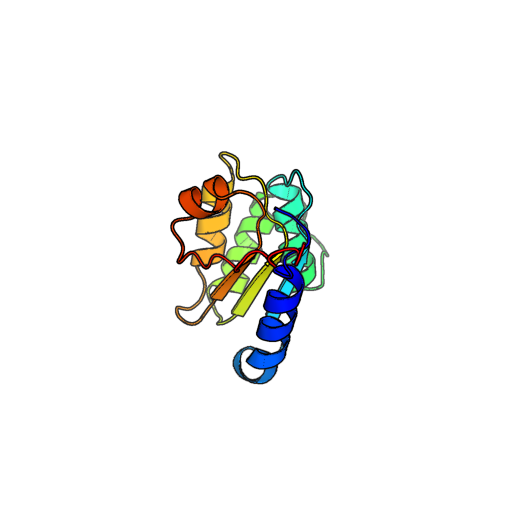1 C C . GLU A 1 111 ? 3.800 -9.423 -12.743 1.00 88.50 111 GLU A C 1
ATOM 883 O O . GLU A 1 111 ? 3.314 -10.259 -11.986 1.00 88.50 111 GLU A O 1
ATOM 888 N N . VAL A 1 112 ? 3.937 -8.142 -12.376 1.00 88.75 112 VAL A N 1
ATOM 889 C CA . VAL A 1 112 ? 3.507 -7.627 -11.065 1.00 88.75 112 VAL A CA 1
ATOM 890 C C . VAL A 1 112 ? 2.003 -7.806 -10.887 1.00 88.75 112 VAL A C 1
ATOM 892 O O . VAL A 1 112 ? 1.543 -8.248 -9.839 1.00 88.75 112 VAL A O 1
ATOM 895 N N . SER A 1 113 ? 1.222 -7.487 -11.922 1.00 89.19 113 SER A N 1
ATOM 896 C CA . SER A 1 113 ? -0.237 -7.617 -11.868 1.00 89.19 113 SER A CA 1
ATOM 897 C C . SER A 1 113 ? -0.672 -9.076 -11.690 1.00 89.19 113 SER A C 1
ATOM 899 O O . SER A 1 113 ? -1.599 -9.347 -10.930 1.00 89.19 113 SER A O 1
ATOM 901 N N . GLN A 1 114 ? 0.014 -10.008 -12.356 1.00 88.44 114 GLN A N 1
ATOM 902 C CA . GLN A 1 114 ? -0.235 -11.446 -12.239 1.00 88.44 114 GLN A CA 1
ATOM 903 C C . GLN A 1 114 ? 0.119 -11.974 -10.844 1.00 88.44 114 GLN A C 1
ATOM 905 O O . GLN A 1 114 ? -0.676 -12.701 -10.255 1.00 88.44 114 GLN A O 1
ATOM 910 N N . ALA A 1 115 ? 1.259 -11.561 -10.286 1.00 88.44 115 ALA A N 1
ATOM 911 C CA . ALA A 1 115 ? 1.716 -12.014 -8.973 1.00 88.44 115 ALA A CA 1
ATOM 912 C C . ALA A 1 115 ? 0.838 -11.520 -7.808 1.00 88.44 115 ALA A C 1
ATOM 914 O O . ALA A 1 115 ? 0.749 -12.183 -6.778 1.00 88.44 115 ALA A O 1
ATOM 915 N N . ILE A 1 116 ? 0.165 -10.374 -7.954 1.00 87.94 116 ILE A N 1
ATOM 916 C CA . ILE A 1 116 ? -0.738 -9.836 -6.920 1.00 87.94 116 ILE A CA 1
ATOM 917 C C . ILE A 1 116 ? -2.044 -10.641 -6.832 1.00 87.94 116 ILE A C 1
ATOM 919 O O . ILE A 1 116 ? -2.683 -10.641 -5.782 1.00 87.94 116 ILE A O 1
ATOM 923 N N . GLY A 1 117 ? -2.468 -11.300 -7.917 1.00 80.88 117 GLY A N 1
ATOM 924 C CA . GLY A 1 117 ? -3.738 -12.036 -7.954 1.00 80.88 117 GLY A CA 1
ATOM 925 C C . GLY A 1 117 ? -4.984 -11.147 -7.817 1.00 80.88 117 GLY A C 1
ATOM 926 O O . GLY A 1 117 ? -6.054 -11.629 -7.453 1.00 80.88 117 GLY A O 1
ATOM 927 N N . ALA A 1 118 ? -4.862 -9.840 -8.082 1.00 83.62 118 ALA A N 1
ATOM 928 C CA . ALA A 1 118 ? -5.978 -8.893 -8.052 1.00 83.62 118 ALA A CA 1
ATOM 929 C C . ALA A 1 118 ? -6.668 -8.771 -9.419 1.00 83.62 118 ALA A C 1
ATOM 931 O O . ALA A 1 118 ? -6.152 -9.203 -10.448 1.00 83.62 118 ALA A O 1
ATOM 932 N N . LYS A 1 119 ? -7.834 -8.114 -9.448 1.00 90.00 119 LYS A N 1
ATOM 933 C CA . LYS A 1 119 ? -8.503 -7.746 -10.702 1.00 90.00 119 LYS A CA 1
ATOM 934 C C . LYS A 1 119 ? -7.625 -6.776 -11.505 1.00 90.00 119 LYS A C 1
ATOM 936 O O . LYS A 1 119 ? -7.316 -5.684 -11.033 1.00 90.00 119 LYS A O 1
ATOM 941 N N . ILE A 1 120 ? -7.262 -7.164 -12.727 1.00 91.56 120 ILE A N 1
ATOM 942 C CA . ILE A 1 120 ? -6.363 -6.396 -13.599 1.00 91.56 120 ILE A CA 1
ATOM 943 C C . ILE A 1 120 ? -7.179 -5.574 -14.600 1.00 91.56 120 ILE A C 1
ATOM 945 O O . ILE A 1 120 ? -8.027 -6.111 -15.310 1.00 91.56 120 ILE A O 1
ATOM 949 N N . HIS A 1 121 ? -6.872 -4.280 -14.704 1.00 90.25 121 HIS A N 1
ATOM 950 C CA . HIS A 1 121 ? -7.417 -3.384 -15.724 1.00 90.25 121 HIS A CA 1
ATOM 951 C C . HIS A 1 121 ? -6.281 -2.856 -16.607 1.00 90.25 121 HIS A C 1
ATOM 953 O O . HIS A 1 121 ? -5.413 -2.117 -16.141 1.00 90.25 121 HIS A O 1
ATOM 959 N N . LYS A 1 122 ? -6.273 -3.242 -17.888 1.00 88.38 122 LYS A N 1
ATOM 960 C CA . LYS A 1 122 ? -5.324 -2.713 -18.877 1.00 88.38 122 LYS A CA 1
ATOM 961 C C . LYS A 1 122 ? -5.913 -1.451 -19.501 1.00 88.38 122 LYS A C 1
ATOM 963 O O . LYS A 1 122 ? -7.051 -1.476 -19.958 1.00 88.38 122 LYS A O 1
ATOM 968 N N . LEU A 1 123 ? -5.144 -0.365 -19.523 1.00 85.75 123 LEU A N 1
ATOM 969 C CA . LEU A 1 123 ? -5.540 0.836 -20.256 1.00 85.75 123 LEU A CA 1
ATOM 970 C C . LEU A 1 123 ? -5.192 0.681 -21.738 1.00 85.75 123 LEU A C 1
ATOM 972 O O . LEU A 1 123 ? -4.122 0.135 -22.037 1.00 85.75 123 LEU A O 1
ATOM 976 N N . PRO A 1 124 ? -6.064 1.147 -22.649 1.00 79.06 124 PRO A N 1
ATOM 977 C CA . PRO A 1 124 ? -5.752 1.164 -24.066 1.00 79.06 124 PRO A CA 1
ATOM 978 C C . PRO A 1 124 ? -4.505 2.020 -24.291 1.00 79.06 124 PRO A C 1
ATOM 980 O O . PRO A 1 124 ? -4.331 3.073 -23.675 1.00 79.06 124 PRO A O 1
ATOM 983 N N . GLN A 1 125 ? -3.609 1.549 -25.153 1.00 68.81 125 GLN A N 1
ATOM 984 C CA . GLN A 1 125 ? -2.519 2.391 -25.630 1.00 68.81 125 GLN A CA 1
ATOM 985 C C . GLN A 1 125 ? -3.141 3.481 -26.502 1.00 68.81 125 GLN A C 1
ATOM 987 O O . GLN A 1 125 ? -3.990 3.177 -27.342 1.00 68.81 125 GLN A O 1
ATOM 992 N N . SER A 1 126 ? -2.744 4.742 -26.311 1.00 59.25 126 SER A N 1
ATOM 993 C CA . SER A 1 126 ? -3.035 5.754 -27.321 1.00 59.25 126 SER A CA 1
ATOM 994 C C . SER A 1 126 ? -2.379 5.273 -28.611 1.00 59.25 126 SER A C 1
ATOM 996 O O . SER A 1 126 ? -1.152 5.167 -28.669 1.00 59.25 126 SER A O 1
ATOM 998 N N . LEU A 1 127 ? -3.181 4.937 -29.618 1.00 47.75 127 LEU A N 1
ATOM 999 C CA . LEU A 1 127 ? -2.670 4.789 -30.970 1.00 47.75 127 LEU A CA 1
ATOM 1000 C C . LEU A 1 127 ? -2.056 6.147 -31.312 1.00 47.75 127 LEU A C 1
ATOM 1002 O O . LEU A 1 127 ? -2.779 7.140 -31.376 1.00 47.75 127 LEU A O 1
ATOM 1006 N N . SER A 1 128 ? -0.731 6.223 -31.455 1.00 47.12 128 SER A N 1
ATOM 1007 C CA . SER A 1 128 ? -0.142 7.339 -32.189 1.00 47.12 128 SER A CA 1
ATOM 1008 C C . SER A 1 128 ? -0.823 7.324 -33.549 1.00 47.12 128 SER A C 1
ATOM 1010 O O . SER A 1 128 ? -0.61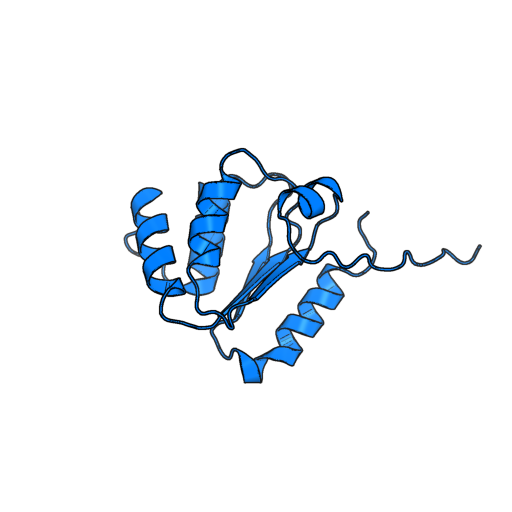8 6.387 -34.322 1.00 47.12 128 SER A O 1
ATOM 1012 N N . MET A 1 129 ? -1.690 8.306 -33.796 1.00 40.72 129 MET A N 1
ATOM 1013 C CA . MET A 1 129 ? -2.146 8.599 -35.146 1.00 40.72 129 MET A CA 1
ATOM 1014 C C . MET A 1 129 ? -0.870 8.912 -35.925 1.00 40.72 129 MET A C 1
ATOM 1016 O O . MET A 1 129 ? -0.169 9.871 -35.598 1.00 40.72 129 MET A O 1
ATOM 1020 N N . LYS A 1 130 ? -0.499 7.985 -36.809 1.00 39.69 130 LYS A N 1
ATOM 1021 C CA . LYS A 1 130 ? 0.524 8.221 -37.821 1.00 39.69 130 LYS A CA 1
ATOM 1022 C C . LYS A 1 130 ? 0.031 9.289 -38.783 1.00 39.69 130 LYS A C 1
ATOM 1024 O O . LYS A 1 130 ? -1.197 9.307 -39.029 1.00 39.69 130 LYS A O 1
#

Organism: NCBI:txid210225

Radius of gyration: 15.31 Å; chains: 1; bounding box: 30×25×56 Å

Foldseek 3Di:
DPDLCLVVVVVVVLVVCCVVAPLQEFEAEADLDDDLVRRLVRRCCRRVVDPPPDDDPVSSLVVLLVSAQVDAHEYEYEAPADDDPCVVSVVVSNVNHDPNHYYHYDHDDVVVVVVSPDDDDDRDDPPPPD